Protein AF-A0A6M0C512-F1 (afdb_monomer)

Solvent-accessible surface area (backbone atoms only — not comparable to full-atom values): 4863 Å² total; per-residue (Å²): 137,92,75,90,81,86,86,72,54,83,73,64,43,52,64,66,49,44,61,69,44,52,83,62,62,94,65,52,72,44,63,24,38,25,33,49,52,93,83,54,75,66,41,70,47,77,55,99,90,43,80,42,60,40,24,41,70,30,97,48,94,52,72,51,72,46,82,40,70,59,85,63,88,88,118

pLDDT: mean 83.01, std 10.5, range [42.72, 92.94]

Structure (mmCIF, N/CA/C/O backbone):
data_AF-A0A6M0C512-F1
#
_entry.id   AF-A0A6M0C512-F1
#
loop_
_atom_site.group_PDB
_atom_site.id
_atom_site.type_symbol
_atom_site.label_atom_id
_atom_site.label_alt_id
_atom_site.label_comp_id
_atom_site.label_asym_id
_atom_site.label_entity_id
_atom_site.label_seq_id
_atom_site.pdbx_PDB_ins_code
_atom_site.Cartn_x
_atom_si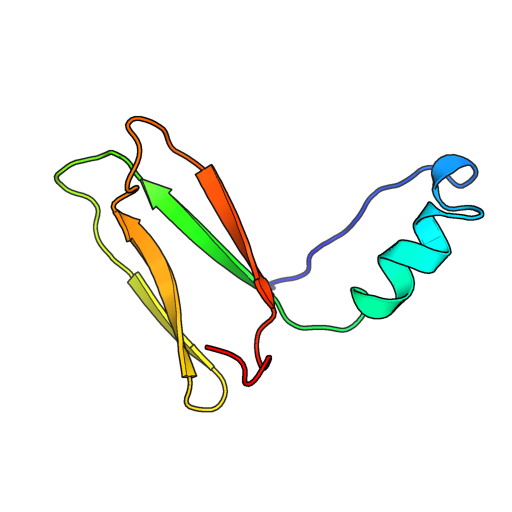te.Cartn_y
_atom_site.Cartn_z
_atom_site.occupancy
_atom_site.B_iso_or_equiv
_atom_site.auth_seq_id
_atom_site.auth_comp_id
_atom_site.auth_asym_id
_atom_site.auth_atom_id
_atom_site.pdbx_PDB_model_num
ATOM 1 N N . ALA A 1 1 ? 3.097 -12.307 7.611 1.00 42.72 1 ALA A N 1
ATOM 2 C CA . ALA A 1 1 ? 2.138 -11.577 8.465 1.00 42.72 1 ALA A CA 1
ATOM 3 C C . ALA A 1 1 ? 2.111 -10.161 7.926 1.00 42.72 1 ALA A C 1
ATOM 5 O O . ALA A 1 1 ? 3.082 -9.446 8.125 1.00 42.72 1 ALA A O 1
ATOM 6 N N . ASN A 1 2 ? 1.088 -9.821 7.141 1.00 59.09 2 ASN A N 1
ATOM 7 C CA . ASN A 1 2 ? 1.112 -8.661 6.245 1.00 59.09 2 ASN A CA 1
ATOM 8 C C . ASN A 1 2 ? 0.043 -7.662 6.711 1.00 59.09 2 ASN A C 1
ATOM 10 O O . ASN A 1 2 ? -1.019 -7.561 6.113 1.00 59.09 2 ASN A O 1
ATOM 14 N N . GLN A 1 3 ? 0.275 -7.014 7.856 1.00 59.06 3 GLN A N 1
ATOM 15 C CA . GLN A 1 3 ? -0.658 -6.043 8.437 1.00 59.06 3 GLN A CA 1
ATOM 16 C C . GLN A 1 3 ? -0.077 -4.635 8.320 1.00 59.06 3 GLN A C 1
ATOM 18 O O . GLN A 1 3 ? 1.033 -4.387 8.792 1.00 59.06 3 GLN A O 1
ATOM 23 N N . LEU A 1 4 ? -0.838 -3.711 7.734 1.00 73.69 4 LEU A N 1
ATOM 24 C CA . LEU A 1 4 ? -0.540 -2.285 7.808 1.00 73.69 4 LEU A CA 1
ATOM 25 C C . LEU A 1 4 ? -1.045 -1.754 9.154 1.00 73.69 4 LEU A C 1
ATOM 27 O O . LEU A 1 4 ? -2.237 -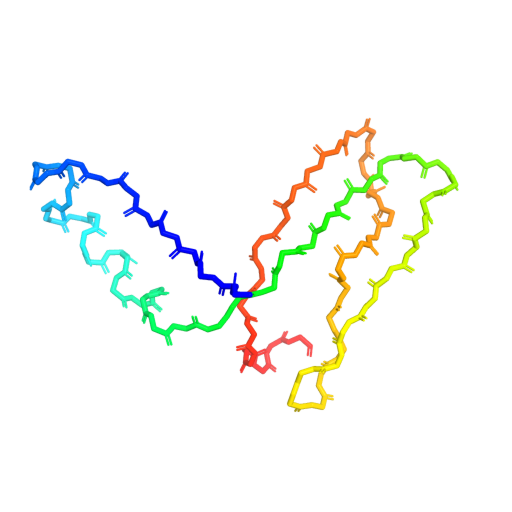1.811 9.447 1.00 73.69 4 LEU A O 1
ATOM 31 N N . ILE A 1 5 ? -0.134 -1.252 9.988 1.00 73.50 5 ILE A N 1
ATOM 32 C CA . ILE A 1 5 ? -0.475 -0.663 11.287 1.00 73.50 5 ILE A CA 1
ATOM 33 C C . ILE A 1 5 ? -0.283 0.846 11.189 1.00 73.50 5 ILE A C 1
ATOM 35 O O . ILE A 1 5 ? 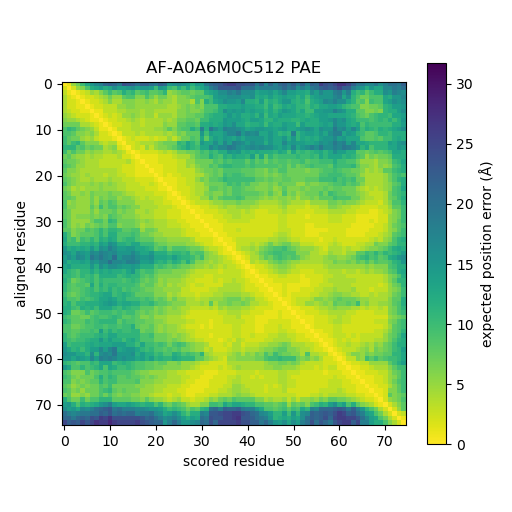0.843 1.331 11.085 1.00 73.50 5 ILE A O 1
ATOM 39 N N . VAL A 1 6 ? -1.383 1.593 11.266 1.00 75.44 6 VAL A N 1
ATOM 40 C CA . VAL A 1 6 ? -1.346 3.056 11.332 1.00 75.44 6 VAL A CA 1
ATOM 41 C C . VAL A 1 6 ? -1.256 3.478 12.796 1.00 75.44 6 VAL A C 1
ATOM 43 O O . VAL A 1 6 ? -2.185 3.281 13.579 1.00 75.44 6 VAL A O 1
ATOM 46 N N . LEU A 1 7 ? -0.110 4.040 13.180 1.00 79.12 7 LEU A N 1
ATOM 47 C CA . LEU A 1 7 ? 0.115 4.566 14.524 1.00 79.12 7 LEU A CA 1
ATOM 48 C C . LEU A 1 7 ? -0.191 6.060 14.550 1.00 79.12 7 LEU A C 1
ATOM 50 O O . LEU A 1 7 ? 0.458 6.861 13.885 1.00 79.12 7 LEU A O 1
ATOM 54 N N . VAL A 1 8 ? -1.174 6.431 15.359 1.00 81.56 8 VAL A N 1
ATOM 55 C CA . VAL A 1 8 ? -1.699 7.792 15.438 1.00 81.56 8 VAL A CA 1
ATOM 56 C C .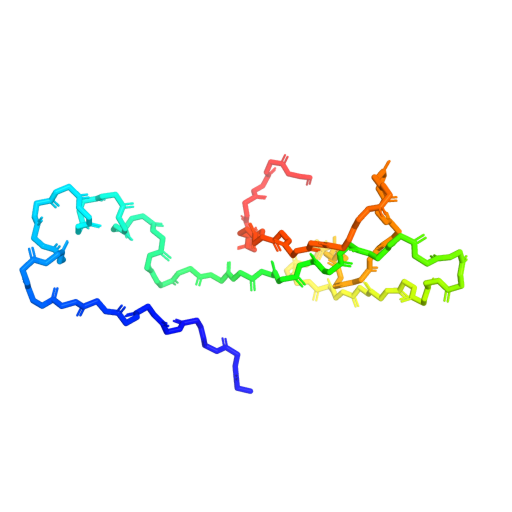 VAL A 1 8 ? -2.022 8.131 16.887 1.00 81.56 8 VAL A C 1
ATOM 58 O O . VAL A 1 8 ? -2.416 7.273 17.682 1.00 81.56 8 VAL A O 1
ATOM 61 N N . THR A 1 9 ? -1.839 9.392 17.271 1.00 83.94 9 THR A N 1
ATOM 62 C CA . THR A 1 9 ? -2.230 9.830 18.615 1.00 83.94 9 THR A CA 1
ATOM 63 C C . THR A 1 9 ? -3.753 9.941 18.726 1.00 83.94 9 THR A C 1
ATOM 65 O O . THR A 1 9 ? -4.449 10.249 17.759 1.00 83.94 9 THR A O 1
ATOM 68 N N . LYS A 1 10 ? -4.300 9.759 19.937 1.00 80.31 10 LYS A N 1
ATOM 69 C CA . LYS A 1 10 ? -5.755 9.858 20.187 1.00 80.31 10 LYS A CA 1
ATOM 70 C C . LYS A 1 10 ? -6.377 11.182 19.737 1.00 80.31 10 LYS A C 1
ATOM 72 O O . LYS A 1 10 ? -7.586 11.234 19.543 1.00 80.31 10 LYS A O 1
ATOM 77 N N . THR A 1 11 ? -5.593 12.254 19.675 1.00 82.06 11 THR A N 1
ATOM 78 C CA . THR A 1 11 ? -6.040 13.582 19.244 1.00 82.06 11 THR A CA 1
ATOM 79 C C . THR A 1 11 ? -6.014 13.726 17.731 1.00 82.06 11 THR A C 1
ATOM 81 O O . THR A 1 11 ? -6.925 14.335 17.191 1.00 82.06 11 THR A O 1
ATOM 84 N N . GLN A 1 12 ? -5.025 13.134 17.058 1.00 79.75 12 GLN A N 1
ATOM 85 C CA . GLN A 1 12 ? -4.915 13.153 15.598 1.00 79.75 12 GLN A CA 1
ATOM 86 C C . GLN A 1 12 ? -5.920 12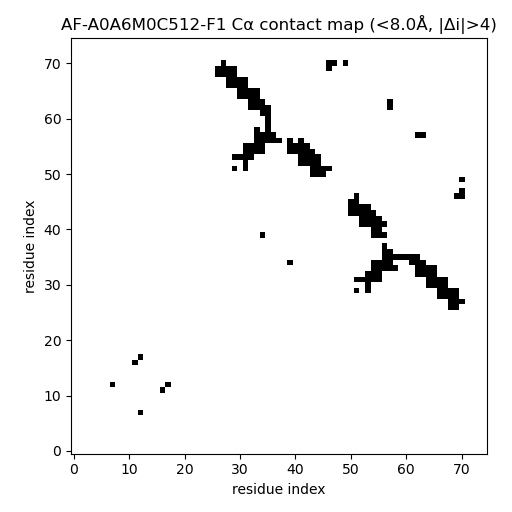.225 14.921 1.00 79.75 12 GLN A C 1
ATOM 88 O O . GLN A 1 12 ? -6.329 12.514 13.814 1.00 79.75 12 GLN A O 1
ATOM 93 N N . TRP A 1 13 ? -6.350 11.148 15.584 1.00 83.81 13 TRP A N 1
ATOM 94 C CA . TRP A 1 13 ? -7.359 10.242 15.027 1.00 83.81 13 TRP A CA 1
ATOM 95 C C . TRP A 1 13 ? -8.761 10.861 14.935 1.00 83.81 13 TRP A C 1
ATOM 97 O O . TRP A 1 13 ? -9.619 10.340 14.243 1.00 83.81 13 TRP A O 1
ATOM 107 N N . ARG A 1 14 ? -9.055 11.929 15.683 1.00 80.31 14 ARG A N 1
ATOM 108 C CA . ARG A 1 14 ? -10.426 12.451 15.789 1.00 80.31 14 ARG A CA 1
ATOM 109 C C . ARG A 1 14 ? -10.799 13.306 14.583 1.00 80.31 14 ARG A C 1
ATOM 111 O O . ARG A 1 14 ? -9.972 14.060 14.087 1.00 80.31 14 ARG A O 1
ATOM 118 N N . GLY A 1 15 ? -12.085 13.278 14.236 1.00 84.69 15 GLY A N 1
ATOM 119 C CA . GLY A 1 15 ? -12.633 14.087 13.152 1.00 84.69 15 GLY A CA 1
ATOM 120 C C . GLY A 1 15 ? -12.196 13.534 11.803 1.00 84.69 15 GLY A C 1
ATOM 121 O O . GLY A 1 15 ? -12.338 12.338 11.568 1.00 84.69 15 GLY A O 1
ATOM 122 N N . GLU A 1 16 ? -11.621 14.405 10.980 1.00 81.25 16 GLU A N 1
ATOM 123 C CA . GLU A 1 16 ? -11.284 14.149 9.576 1.00 81.25 16 GLU A CA 1
ATOM 124 C C . GLU A 1 16 ? -10.445 12.881 9.387 1.00 81.25 16 GLU A C 1
ATOM 126 O O . G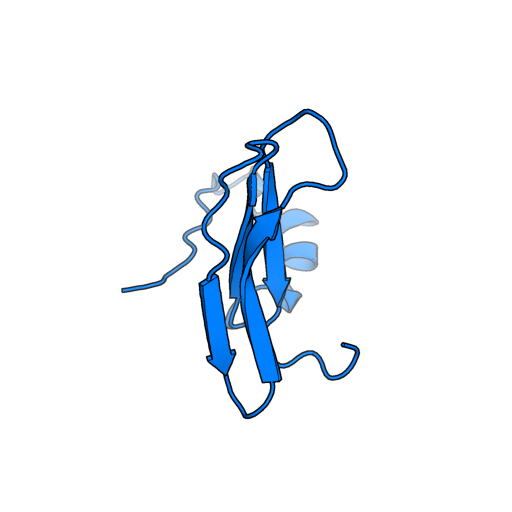LU A 1 16 ? -10.748 12.077 8.522 1.00 81.25 16 GLU A O 1
ATOM 131 N N . VAL A 1 17 ? -9.454 12.614 10.246 1.00 83.00 17 VAL A N 1
ATOM 132 C CA . VAL A 1 17 ? -8.610 11.417 10.078 1.00 83.00 17 VAL A CA 1
ATOM 133 C C . VAL A 1 17 ? -9.400 10.121 10.262 1.00 83.00 17 VAL A C 1
ATOM 135 O O . VAL A 1 17 ? -9.165 9.178 9.522 1.00 83.00 17 VAL A O 1
ATOM 138 N N . ALA A 1 18 ? -10.328 10.037 11.220 1.00 83.88 18 ALA A N 1
ATOM 139 C CA . ALA A 1 18 ? -11.142 8.830 11.385 1.00 83.88 18 ALA A CA 1
ATOM 140 C C . ALA A 1 18 ? -12.145 8.650 10.243 1.00 83.88 18 ALA A C 1
ATOM 142 O O . ALA A 1 18 ? -12.424 7.513 9.877 1.00 83.88 18 ALA A O 1
ATOM 143 N N . GLU A 1 19 ? -12.699 9.750 9.733 1.00 87.00 19 GLU A N 1
ATOM 144 C CA . GLU A 1 19 ? -13.663 9.735 8.633 1.00 87.00 19 GLU A CA 1
ATOM 145 C C . GLU A 1 19 ? -12.983 9.323 7.326 1.00 87.00 19 GLU A C 1
ATOM 147 O O . GLU A 1 19 ? -13.390 8.337 6.723 1.00 87.00 19 GLU A O 1
ATOM 152 N N . GLU A 1 20 ? -11.870 9.966 6.976 1.00 85.75 20 GLU A N 1
ATOM 153 C CA . GLU A 1 20 ? -11.089 9.632 5.783 1.00 85.75 20 GLU A CA 1
ATOM 154 C C . GLU A 1 20 ? -10.507 8.219 5.867 1.00 85.75 20 GLU A C 1
ATOM 156 O O . GLU A 1 20 ? -10.493 7.500 4.879 1.00 85.75 20 GLU A O 1
ATOM 161 N N . MET A 1 21 ? -10.052 7.777 7.047 1.00 85.56 21 MET A N 1
ATOM 162 C CA . MET A 1 21 ? -9.492 6.431 7.215 1.00 85.56 21 MET A CA 1
ATOM 163 C C . MET A 1 21 ? -10.550 5.324 7.223 1.00 85.56 21 MET A C 1
ATOM 165 O O . MET A 1 21 ? -10.175 4.159 7.089 1.00 85.56 21 MET A O 1
ATOM 169 N N . ALA A 1 22 ? -11.836 5.643 7.407 1.00 84.94 22 ALA A N 1
ATOM 170 C CA . ALA A 1 22 ? -12.892 4.645 7.578 1.00 84.94 22 ALA A CA 1
ATOM 171 C C . ALA A 1 22 ? -12.964 3.680 6.392 1.00 84.94 22 ALA A C 1
ATOM 173 O O . ALA A 1 22 ? -13.018 2.466 6.598 1.00 84.94 22 ALA A O 1
ATOM 174 N N . ASP A 1 23 ? -12.865 4.221 5.179 1.00 84.62 23 ASP A N 1
ATOM 175 C CA . ASP A 1 23 ? -12.929 3.446 3.944 1.00 84.62 23 ASP A CA 1
ATOM 176 C C . ASP A 1 23 ? -11.662 2.635 3.689 1.00 84.62 23 ASP A C 1
ATOM 178 O O . ASP A 1 23 ? -11.694 1.731 2.867 1.00 84.62 23 ASP A O 1
ATOM 182 N N . TYR A 1 24 ? -10.559 2.906 4.392 1.00 83.25 24 TYR A N 1
ATOM 183 C CA . TYR A 1 24 ? -9.297 2.191 4.201 1.00 83.25 24 TYR A CA 1
ATOM 184 C C . TYR A 1 24 ? -9.082 1.049 5.211 1.00 83.25 24 TYR A C 1
ATOM 186 O O . TYR A 1 24 ? -8.220 0.187 5.011 1.00 83.25 24 TYR A O 1
ATOM 194 N N . ILE A 1 25 ? -9.834 1.015 6.314 1.00 83.94 25 ILE A N 1
ATOM 195 C CA . ILE A 1 25 ? -9.678 0.008 7.374 1.00 83.94 25 ILE A CA 1
ATOM 196 C C . ILE A 1 25 ? -10.352 -1.310 6.974 1.00 83.94 25 ILE A C 1
ATOM 198 O O . ILE A 1 25 ? -11.501 -1.337 6.553 1.00 83.94 25 ILE A O 1
ATOM 202 N N . GLY A 1 26 ? -9.662 -2.432 7.200 1.00 80.06 26 GLY A N 1
ATOM 203 C CA . GLY A 1 26 ? -10.207 -3.775 6.953 1.00 80.06 26 GLY A CA 1
ATOM 204 C C . GLY A 1 26 ? -10.100 -4.246 5.502 1.00 80.06 26 GLY A C 1
ATOM 205 O O . GLY A 1 26 ? -10.530 -5.357 5.205 1.00 80.06 26 GLY A O 1
ATOM 206 N N . LYS A 1 27 ? -9.499 -3.427 4.637 1.00 84.00 27 LYS A N 1
ATOM 207 C CA . LYS A 1 27 ? -9.170 -3.758 3.253 1.00 84.00 27 LYS A CA 1
ATOM 208 C C . LYS A 1 27 ? -7.805 -4.428 3.125 1.00 84.00 27 LYS A C 1
ATOM 210 O O . LYS A 1 27 ? -6.970 -4.364 4.034 1.00 84.00 27 LYS A O 1
ATOM 215 N N . GLU A 1 28 ? -7.589 -5.058 1.980 1.00 84.12 28 GLU A N 1
ATOM 216 C CA . GLU A 1 28 ? -6.318 -5.663 1.599 1.00 84.12 28 GLU A CA 1
ATOM 217 C C . GLU A 1 28 ? -5.541 -4.706 0.694 1.00 84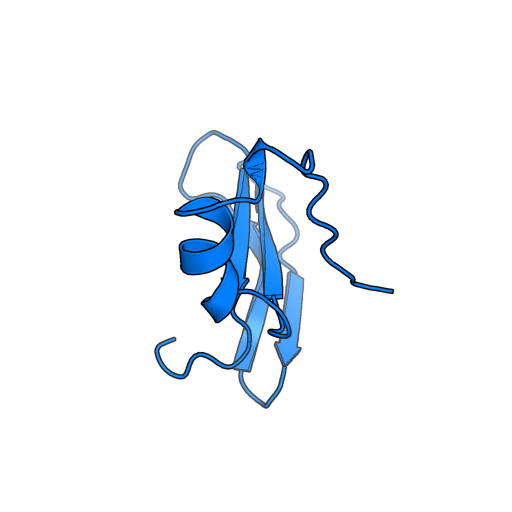.12 28 GLU A C 1
ATOM 219 O O . GLU A 1 28 ? -6.121 -4.032 -0.151 1.00 84.12 28 GLU A O 1
ATOM 224 N N . TYR A 1 29 ? -4.222 -4.640 0.879 1.00 86.44 29 TYR A N 1
ATOM 225 C CA . TYR A 1 29 ? -3.362 -3.755 0.098 1.00 86.44 29 TYR A CA 1
ATOM 226 C C . TYR A 1 29 ? -2.120 -4.484 -0.391 1.00 86.44 29 TYR A C 1
ATOM 228 O O . TYR A 1 29 ? -1.511 -5.263 0.349 1.00 86.44 29 TYR A O 1
ATOM 236 N N . VAL A 1 30 ? -1.705 -4.156 -1.609 1.00 88.00 30 VAL A N 1
ATOM 237 C CA . VAL A 1 30 ? -0.433 -4.562 -2.197 1.00 88.00 30 VAL A CA 1
ATOM 238 C C . VAL A 1 30 ? 0.527 -3.380 -2.178 1.00 88.00 30 VAL A C 1
ATOM 240 O O . VAL A 1 30 ? 0.186 -2.269 -2.578 1.00 88.00 30 VAL A O 1
ATOM 243 N N . LEU A 1 31 ? 1.747 -3.619 -1.703 1.00 89.19 31 LEU A N 1
ATOM 244 C CA . LEU A 1 31 ? 2.825 -2.638 -1.752 1.00 89.19 31 LEU A CA 1
ATOM 245 C C . LEU A 1 31 ? 3.670 -2.898 -2.996 1.00 89.19 31 LEU A C 1
ATOM 247 O O . LEU A 1 31 ? 4.352 -3.918 -3.066 1.00 89.19 31 LEU A O 1
ATOM 251 N N . CYS A 1 32 ? 3.632 -1.972 -3.951 1.00 91.00 32 CYS A N 1
ATOM 252 C CA . CYS A 1 32 ? 4.420 -2.046 -5.175 1.00 91.00 32 CYS A CA 1
ATOM 253 C C . CYS A 1 32 ? 5.675 -1.182 -5.037 1.00 91.00 32 CYS A C 1
ATOM 255 O O . CYS A 1 32 ? 5.597 0.049 -4.978 1.00 91.00 32 CYS A O 1
ATOM 257 N N . TYR A 1 33 ? 6.842 -1.816 -4.977 1.00 92.50 33 TYR A N 1
ATOM 258 C CA . TYR A 1 33 ? 8.127 -1.130 -4.947 1.00 92.50 33 TYR A CA 1
ATOM 259 C C . TYR A 1 33 ? 8.581 -0.779 -6.368 1.00 92.50 33 TYR A C 1
ATOM 261 O O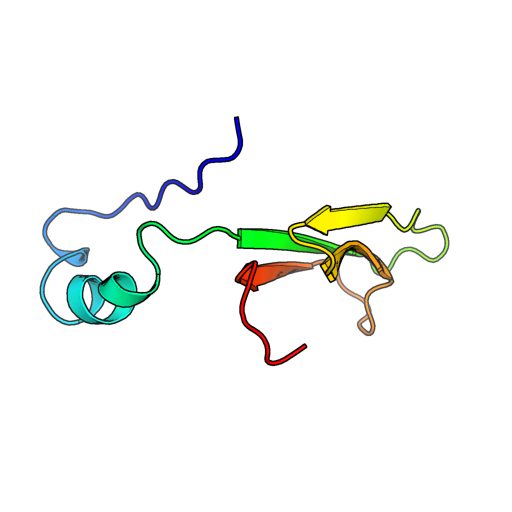 . TYR A 1 33 ? 8.852 -1.646 -7.198 1.00 92.50 33 TYR A O 1
ATOM 269 N N . ASN A 1 34 ? 8.684 0.516 -6.642 1.00 91.88 34 ASN A N 1
ATOM 270 C CA . ASN A 1 34 ? 9.179 1.057 -7.897 1.00 91.88 34 ASN A CA 1
ATOM 271 C C . ASN A 1 34 ? 10.679 1.326 -7.761 1.00 91.88 34 ASN A C 1
ATOM 273 O O . ASN A 1 34 ? 11.077 2.224 -7.016 1.00 91.88 34 ASN A O 1
ATOM 277 N N . SER A 1 35 ? 11.518 0.588 -8.490 1.00 89.88 35 SER A N 1
ATOM 278 C CA . SER A 1 35 ? 12.972 0.789 -8.465 1.00 89.88 35 SER A CA 1
ATOM 279 C C . SER A 1 35 ? 13.476 1.457 -9.748 1.00 89.88 35 SER A C 1
ATOM 281 O O . SER A 1 35 ? 13.165 0.975 -10.837 1.00 89.88 35 SER A O 1
ATOM 283 N N . PRO A 1 36 ? 14.300 2.519 -9.676 1.00 87.62 36 PRO A N 1
ATOM 284 C CA . PRO A 1 36 ? 14.912 3.126 -10.862 1.00 87.62 36 PRO A CA 1
ATOM 285 C C . PRO A 1 36 ? 16.074 2.287 -11.419 1.00 87.62 36 PRO A C 1
ATOM 287 O O . PRO A 1 36 ? 16.657 2.629 -12.450 1.00 87.62 36 PRO A O 1
ATOM 290 N N . LYS A 1 37 ? 16.452 1.200 -10.732 1.00 89.56 37 LYS A N 1
ATOM 291 C CA . LYS A 1 37 ? 17.576 0.351 -11.119 1.00 89.56 37 LYS A CA 1
ATOM 292 C C . LYS A 1 37 ? 17.309 -0.336 -12.467 1.00 89.56 37 LYS A C 1
ATOM 294 O O . LYS A 1 37 ? 16.207 -0.834 -12.699 1.00 89.56 37 LYS A O 1
ATOM 299 N N . PRO A 1 38 ? 18.298 -0.375 -13.376 1.00 79.69 38 PRO A N 1
ATOM 300 C CA . PRO A 1 38 ? 18.130 -0.983 -14.695 1.00 79.69 38 PRO A CA 1
ATOM 301 C C . PRO A 1 38 ? 18.026 -2.513 -14.640 1.00 79.69 38 PRO A C 1
ATOM 303 O O . PRO A 1 38 ? 17.449 -3.102 -15.546 1.00 79.69 38 PRO A O 1
ATOM 306 N N . ASP A 1 39 ? 18.568 -3.124 -13.591 1.00 84.44 39 ASP A N 1
ATOM 307 C CA . ASP A 1 39 ? 18.556 -4.549 -13.259 1.00 84.44 39 ASP A CA 1
ATOM 308 C C . ASP A 1 39 ? 17.475 -4.894 -12.219 1.00 84.44 39 ASP A C 1
ATOM 310 O O . ASP A 1 39 ? 17.627 -5.842 -11.455 1.00 84.44 39 ASP A O 1
ATOM 314 N N . CYS A 1 40 ? 16.399 -4.102 -12.158 1.00 83.62 40 CYS A N 1
ATOM 315 C CA . CYS A 1 40 ? 15.263 -4.377 -11.285 1.00 83.62 40 CYS A CA 1
ATOM 316 C C . CYS A 1 40 ? 14.669 -5.755 -11.613 1.00 83.62 40 CYS A C 1
ATOM 318 O O . CYS A 1 40 ? 14.183 -5.968 -12.724 1.00 83.62 40 CYS A O 1
ATOM 320 N N . GLU A 1 41 ? 14.720 -6.680 -10.653 1.00 88.62 41 GLU A N 1
ATOM 321 C CA . GLU A 1 41 ? 13.993 -7.944 -10.744 1.00 88.62 41 GLU A CA 1
ATOM 322 C C . GLU A 1 41 ? 12.520 -7.667 -10.453 1.00 88.62 41 GLU A C 1
ATOM 324 O O . GLU A 1 41 ? 12.144 -7.353 -9.323 1.00 88.62 41 GLU A O 1
ATOM 329 N N . GLU A 1 42 ? 11.706 -7.717 -11.505 1.00 91.00 42 GLU A N 1
ATOM 330 C CA . GLU A 1 42 ? 10.261 -7.561 -11.392 1.00 91.00 42 GLU A CA 1
ATOM 331 C C . GLU A 1 42 ? 9.658 -8.794 -10.711 1.00 91.00 42 GLU A C 1
ATOM 333 O O . GLU A 1 42 ? 10.056 -9.928 -10.986 1.00 91.00 42 GLU A O 1
ATOM 338 N N . ASP A 1 43 ? 8.705 -8.557 -9.816 1.00 92.94 43 ASP A N 1
ATOM 339 C CA . ASP A 1 43 ? 8.018 -9.597 -9.052 1.00 92.94 43 ASP A CA 1
ATOM 340 C C . ASP A 1 43 ? 6.526 -9.273 -8.981 1.00 92.94 43 ASP A C 1
ATOM 342 O O . ASP A 1 43 ? 6.143 -8.095 -8.956 1.00 92.94 43 ASP A O 1
ATOM 346 N N . SER A 1 44 ? 5.683 -10.300 -8.943 1.00 92.19 44 SER A N 1
ATOM 347 C CA . SER A 1 44 ? 4.228 -10.157 -8.916 1.00 92.19 44 SER A CA 1
ATOM 348 C C . SER A 1 44 ? 3.555 -11.206 -8.038 1.00 92.19 44 SER A C 1
ATOM 350 O O . SER A 1 44 ? 4.118 -12.247 -7.696 1.00 92.19 44 SER A O 1
ATOM 352 N N . ILE A 1 45 ? 2.326 -10.902 -7.634 1.00 89.75 45 ILE A N 1
ATOM 353 C CA . ILE A 1 45 ? 1.456 -11.813 -6.903 1.00 89.75 45 ILE A CA 1
ATOM 354 C C . ILE A 1 45 ? 0.068 -11.817 -7.529 1.00 89.75 45 ILE A C 1
ATOM 356 O O . ILE A 1 45 ? -0.519 -10.766 -7.772 1.00 89.75 45 ILE A O 1
ATOM 360 N N . GLU A 1 46 ? -0.484 -13.009 -7.729 1.00 88.44 46 GLU A N 1
ATOM 361 C CA . GLU A 1 46 ? -1.880 -13.168 -8.119 1.00 88.44 46 GLU A CA 1
ATOM 362 C C . GLU A 1 46 ? -2.765 -13.192 -6.864 1.00 88.44 46 GLU A C 1
ATOM 364 O O . GLU A 1 46 ? -2.595 -14.042 -5.983 1.00 88.44 46 GLU A O 1
ATOM 369 N N . LEU A 1 47 ? -3.719 -12.264 -6.777 1.00 84.62 47 LEU A N 1
ATOM 370 C CA . LEU A 1 47 ? -4.729 -12.190 -5.722 1.00 84.62 47 LEU A CA 1
ATOM 371 C C . LEU A 1 47 ? -6.112 -12.114 -6.366 1.00 84.62 47 LEU A C 1
ATOM 373 O O . LEU A 1 47 ? -6.377 -11.233 -7.176 1.00 84.62 47 LEU A O 1
ATOM 377 N N . ASN A 1 48 ? -7.006 -13.042 -6.013 1.00 82.50 48 ASN A N 1
ATOM 378 C CA . ASN A 1 48 ? -8.373 -13.111 -6.554 1.00 82.50 48 ASN A CA 1
ATOM 379 C C . ASN A 1 48 ? -8.455 -13.124 -8.099 1.00 82.50 48 ASN A C 1
ATOM 381 O O . ASN A 1 48 ? -9.453 -12.692 -8.667 1.00 82.50 48 ASN A O 1
ATOM 385 N N . GLY A 1 49 ? -7.427 -13.641 -8.784 1.00 83.25 49 GLY A N 1
ATOM 386 C CA . GLY A 1 49 ? -7.363 -13.677 -10.250 1.00 83.25 49 GLY A CA 1
ATOM 387 C C . GLY A 1 49 ? -6.857 -12.386 -10.907 1.00 83.25 49 GLY A C 1
ATOM 388 O O . GLY A 1 49 ? -6.863 -12.306 -12.133 1.00 83.25 49 GLY A O 1
ATOM 389 N N . VAL A 1 50 ? -6.414 -11.402 -10.117 1.00 87.31 50 VAL A N 1
ATOM 390 C CA . VAL A 1 50 ? -5.741 -10.180 -10.581 1.00 87.31 50 VAL A CA 1
ATOM 391 C C . VAL A 1 50 ? -4.252 -10.278 -10.243 1.00 87.31 50 VAL A C 1
ATOM 393 O O . VAL A 1 50 ? -3.892 -10.618 -9.114 1.00 87.31 50 VAL A O 1
ATOM 396 N N . ASP A 1 51 ? -3.383 -10.000 -11.216 1.00 89.62 51 ASP A N 1
ATOM 397 C CA . ASP A 1 51 ? -1.931 -9.952 -11.008 1.00 89.62 51 ASP A CA 1
ATOM 398 C C . ASP A 1 51 ? -1.513 -8.548 -10.559 1.00 89.62 51 ASP A C 1
ATOM 400 O O . ASP A 1 51 ? -1.785 -7.551 -11.230 1.00 89.62 51 ASP A O 1
ATOM 404 N N . TYR A 1 52 ? -0.854 -8.473 -9.407 1.00 90.19 52 TYR A N 1
ATOM 405 C CA . TYR A 1 52 ? -0.343 -7.237 -8.837 1.00 90.19 52 TYR A CA 1
ATOM 406 C C . TYR A 1 52 ? 1.181 -7.265 -8.807 1.00 90.19 52 TYR A C 1
ATOM 408 O O . TYR A 1 52 ? 1.783 -8.157 -8.207 1.00 90.19 52 TYR A O 1
ATOM 416 N N . SER A 1 53 ? 1.828 -6.245 -9.372 1.00 91.06 53 SER A N 1
ATOM 417 C CA . SER A 1 53 ? 3.284 -6.107 -9.275 1.00 91.06 53 SER A CA 1
ATOM 418 C C . SER A 1 53 ? 3.710 -5.768 -7.842 1.00 91.06 53 SER A C 1
ATOM 420 O O . SER A 1 53 ? 3.324 -4.734 -7.295 1.00 91.06 53 SER A O 1
ATOM 422 N N . LEU A 1 54 ? 4.568 -6.598 -7.255 1.00 90.88 54 LEU A N 1
ATOM 423 C CA . LEU A 1 54 ? 5.249 -6.333 -5.986 1.00 90.88 54 LEU A CA 1
ATOM 424 C C . LEU A 1 54 ? 6.490 -5.470 -6.191 1.00 90.88 54 LEU A C 1
ATOM 426 O O . LEU A 1 54 ? 6.803 -4.611 -5.367 1.00 90.88 54 LEU A O 1
ATOM 430 N N . VAL A 1 55 ? 7.182 -5.681 -7.307 1.00 91.69 55 VAL A N 1
ATOM 431 C CA . VAL A 1 55 ? 8.364 -4.920 -7.696 1.00 91.69 55 VAL A CA 1
ATOM 432 C C . VAL A 1 55 ? 8.271 -4.627 -9.184 1.00 91.69 55 VAL A C 1
ATOM 434 O O . VAL A 1 55 ? 8.073 -5.541 -9.979 1.00 91.69 55 VAL A O 1
ATOM 437 N N . LYS A 1 56 ? 8.417 -3.358 -9.570 1.00 92.88 56 LYS A N 1
ATOM 438 C CA . LYS A 1 56 ? 8.458 -2.953 -10.980 1.00 92.88 56 LYS A CA 1
ATOM 439 C C . LYS A 1 56 ? 9.497 -1.871 -11.222 1.00 92.88 56 LYS A C 1
ATOM 441 O O . LYS A 1 56 ? 9.968 -1.195 -10.300 1.00 92.88 56 LYS A O 1
ATOM 446 N N . LYS A 1 57 ? 9.870 -1.687 -12.485 1.00 90.69 57 LYS A N 1
ATOM 447 C CA . LYS A 1 57 ? 10.760 -0.595 -12.870 1.00 90.69 57 LYS A CA 1
ATOM 448 C C . LYS A 1 57 ? 10.052 0.749 -12.703 1.00 90.69 57 LYS A C 1
ATOM 450 O O . LYS A 1 57 ? 8.972 0.968 -13.246 1.00 90.69 57 LYS A O 1
ATOM 455 N N . SER A 1 58 ? 10.695 1.655 -11.976 1.00 89.12 58 SER A N 1
ATOM 456 C CA . SER A 1 58 ? 10.209 3.015 -11.783 1.00 89.12 58 SER A CA 1
ATOM 457 C C . SER A 1 58 ? 10.177 3.747 -13.130 1.00 89.12 58 SER A C 1
ATOM 459 O O . SER A 1 58 ? 11.176 3.723 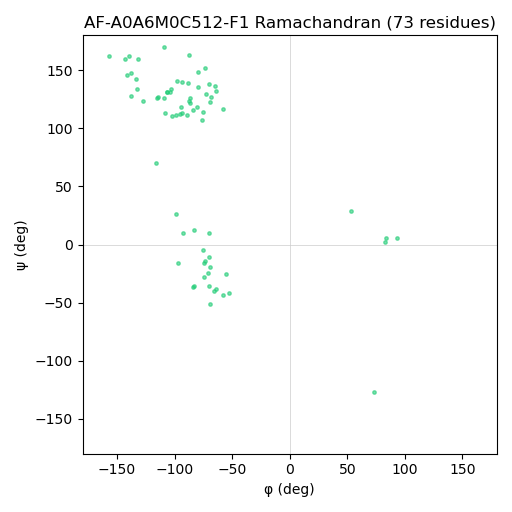-13.858 1.00 89.12 58 SER A O 1
ATOM 461 N N . PRO A 1 59 ? 9.072 4.434 -13.473 1.00 86.50 59 PRO A N 1
ATOM 462 C CA . PRO A 1 59 ? 9.049 5.363 -14.600 1.00 86.50 59 PRO A CA 1
ATOM 463 C C . PRO A 1 59 ? 9.869 6.633 -14.314 1.00 86.50 59 PRO A C 1
ATOM 465 O O . PRO A 1 59 ? 10.113 7.426 -15.221 1.00 86.50 59 PRO A O 1
ATOM 468 N N . ASN A 1 60 ? 10.290 6.826 -13.060 1.00 86.19 60 ASN A N 1
ATOM 469 C CA . ASN A 1 60 ? 11.062 7.965 -12.590 1.00 86.19 60 ASN A CA 1
ATOM 470 C C . ASN A 1 60 ? 12.506 7.562 -12.248 1.00 86.19 60 ASN A C 1
ATOM 472 O O . ASN A 1 60 ? 12.841 6.387 -12.118 1.00 86.19 60 ASN A O 1
ATOM 476 N N . GLU A 1 61 ? 13.364 8.554 -12.009 1.00 88.00 61 GLU A N 1
ATOM 477 C CA . GLU A 1 61 ? 14.759 8.338 -11.590 1.00 88.00 61 GLU A CA 1
ATOM 478 C C . GLU A 1 61 ? 14.918 8.101 -10.072 1.00 88.00 61 GLU A C 1
ATOM 480 O O . GLU A 1 61 ? 16.029 8.145 -9.545 1.00 88.00 61 GLU A O 1
ATOM 485 N N . PHE A 1 62 ? 13.820 7.853 -9.349 1.00 89.06 62 PHE A N 1
ATOM 486 C CA . PHE A 1 62 ? 13.821 7.630 -7.901 1.00 89.06 62 PHE A CA 1
ATOM 487 C C . PHE A 1 62 ? 13.014 6.394 -7.496 1.00 89.06 62 PHE A C 1
ATOM 489 O O . PHE A 1 62 ? 12.157 5.912 -8.244 1.00 89.06 62 PHE A O 1
ATOM 496 N N . GLU A 1 63 ? 13.316 5.890 -6.297 1.00 91.62 63 GLU A N 1
ATOM 497 C CA . GLU A 1 63 ? 12.609 4.773 -5.673 1.00 91.62 63 GLU A CA 1
ATOM 498 C C . GLU A 1 63 ? 11.414 5.248 -4.844 1.00 91.62 63 GLU A C 1
ATOM 500 O O . GLU A 1 63 ? 11.498 6.256 -4.139 1.00 91.62 63 GLU A O 1
ATOM 505 N N . TYR A 1 64 ? 10.298 4.529 -4.933 1.00 91.81 64 TYR A N 1
ATOM 506 C CA . TYR A 1 64 ? 9.102 4.802 -4.138 1.00 91.81 64 TYR A CA 1
ATOM 507 C C . TYR A 1 64 ? 8.220 3.558 -4.015 1.00 91.81 64 TYR A C 1
ATOM 509 O O . TYR A 1 64 ? 8.345 2.616 -4.795 1.00 91.81 64 TYR A O 1
ATOM 517 N N . THR A 1 65 ? 7.320 3.564 -3.035 1.00 91.38 65 THR A N 1
ATOM 518 C CA . THR A 1 65 ? 6.353 2.483 -2.825 1.00 91.38 65 THR A CA 1
ATOM 519 C C . THR A 1 65 ? 4.950 3.015 -3.055 1.00 91.38 65 THR A C 1
ATOM 521 O O . THR A 1 65 ? 4.557 4.005 -2.440 1.00 91.38 65 THR A O 1
ATOM 524 N N . GLU A 1 66 ? 4.199 2.352 -3.925 1.00 89.69 66 GLU A N 1
ATOM 525 C CA . GLU A 1 66 ? 2.772 2.600 -4.119 1.00 89.69 66 GLU A CA 1
ATOM 526 C C . GLU A 1 66 ? 1.975 1.638 -3.240 1.00 89.69 66 GLU A C 1
ATOM 528 O O . GLU A 1 66 ? 2.338 0.468 -3.105 1.00 89.69 66 GLU A O 1
ATOM 533 N N . VAL A 1 67 ? 0.900 2.136 -2.633 1.00 88.50 67 VAL A N 1
ATOM 534 C CA . VAL A 1 67 ? -0.062 1.317 -1.892 1.00 88.50 67 VAL A CA 1
ATOM 535 C C . VAL A 1 67 ? -1.275 1.147 -2.794 1.00 88.50 67 VAL A C 1
ATOM 537 O O . VAL A 1 67 ? -1.970 2.120 -3.071 1.00 88.50 67 VAL A O 1
ATOM 540 N N . LEU A 1 68 ? -1.486 -0.068 -3.285 1.00 88.19 68 LEU A N 1
ATOM 541 C CA . LEU A 1 68 ? -2.598 -0.429 -4.158 1.00 88.19 68 LEU A CA 1
ATOM 542 C C . LEU A 1 68 ? -3.637 -1.185 -3.336 1.00 88.19 68 LEU A C 1
ATOM 544 O O . LEU A 1 68 ? -3.273 -2.080 -2.578 1.00 88.19 68 LEU A O 1
ATOM 548 N N . GLU A 1 69 ? -4.910 -0.838 -3.464 1.00 87.75 69 GLU A N 1
ATOM 549 C CA . GLU A 1 69 ? -5.998 -1.622 -2.878 1.00 87.75 69 GLU A CA 1
ATOM 550 C C . GLU A 1 69 ? -6.183 -2.923 -3.673 1.00 87.75 69 GLU A C 1
ATOM 552 O O . GLU A 1 69 ? -6.242 -2.911 -4.902 1.00 87.75 69 GLU A O 1
ATOM 557 N N . ALA A 1 70 ? -6.222 -4.061 -2.981 1.00 83.00 70 ALA A N 1
ATOM 558 C CA . ALA A 1 70 ? -6.435 -5.362 -3.602 1.00 83.00 70 ALA A CA 1
ATOM 559 C C . ALA A 1 70 ? -7.941 -5.637 -3.723 1.00 83.00 70 ALA A C 1
ATOM 561 O O . ALA A 1 70 ? -8.660 -5.605 -2.725 1.00 83.00 70 ALA A O 1
ATOM 562 N N . GLY A 1 71 ? -8.405 -5.953 -4.934 1.00 74.50 71 GLY A N 1
ATOM 563 C CA . GLY A 1 71 ? -9.812 -6.231 -5.230 1.00 74.50 71 GLY A CA 1
ATOM 564 C C . GLY A 1 71 ? -10.643 -5.038 -5.710 1.00 74.50 71 GLY A C 1
ATOM 565 O O . GLY A 1 71 ? -11.846 -5.209 -5.888 1.00 74.50 71 GLY A O 1
ATOM 566 N N . ASP A 1 72 ? -10.038 -3.870 -5.944 1.00 64.06 72 ASP A N 1
ATOM 567 C CA . ASP A 1 72 ? -10.717 -2.783 -6.655 1.00 64.06 72 ASP A CA 1
ATOM 568 C C . ASP A 1 72 ? -10.764 -3.137 -8.156 1.00 64.06 72 ASP A C 1
ATOM 570 O O . ASP A 1 72 ? -9.720 -3.284 -8.793 1.00 64.06 72 ASP A O 1
ATOM 574 N N . GLU A 1 73 ? -11.966 -3.358 -8.704 1.00 53.59 73 GLU A N 1
ATOM 575 C CA . GLU A 1 73 ? -12.214 -3.864 -10.074 1.00 53.59 73 GLU A CA 1
ATOM 576 C C . GLU A 1 73 ? -11.870 -2.847 -11.191 1.00 53.59 73 GLU A C 1
ATOM 578 O O . GLU A 1 73 ? -12.200 -3.068 -12.356 1.00 53.59 73 GLU A O 1
ATOM 583 N N . ASP A 1 74 ? -11.209 -1.736 -10.853 1.00 52.94 74 ASP A N 1
ATOM 584 C CA . ASP A 1 74 ? -10.851 -0.640 -11.765 1.00 52.94 74 ASP A CA 1
ATOM 585 C C . ASP A 1 74 ? -9.441 -0.769 -12.403 1.00 52.94 74 ASP A C 1
ATOM 587 O O . ASP A 1 74 ? -8.982 0.173 -13.060 1.00 52.94 74 ASP A O 1
ATOM 591 N N . PHE A 1 75 ? -8.755 -1.916 -12.260 1.00 47.84 75 PHE A N 1
ATOM 592 C CA . PHE A 1 75 ? -7.444 -2.197 -12.886 1.00 47.84 75 PHE A CA 1
ATOM 593 C C . PHE A 1 75 ? -7.474 -3.326 -13.924 1.00 47.84 75 PHE A C 1
ATOM 595 O O . PHE A 1 75 ? -7.984 -4.425 -13.612 1.00 47.84 75 PHE A O 1
#

Nearest PDB structures (foldseek):
  5ymu-assembly4_D  TM=3.308E-01  e=1.035E+00  Porcine rotavirus A
  5vx8-assembly2_B  TM=3.377E-01  e=8.172E+00  Human rotavirus A
  5vx5-assembly1_A  TM=3.523E-01  e=8.172E+00  Rotavirus A
  6k2o-assembly1_A  TM=3.405E-01  e=9.299E+00  Rotavirus A

Secondary structure (DSSP, 8-state):
---------TTTTTTHHHHHHHTTTT--EEEEEEE--TT---EEEEETTEEEEEEEE-SSSS-EEEEEETT-TT-

Radius of gyration: 15.29 Å; Cα contacts (8 Å, |Δi|>4): 98; chains: 1; bounding box: 32×28×35 Å

Foldseek 3Di:
DDDDDDDDDPVRCPDPNVVVCVVVPPFDKAKEKADCDPPWDWDWDQDPNDIDTNYDHHPDNDIDIDIGTPPPPPD

Mean predicted aligned error: 7.46 Å

Sequence (75 aa):
ANQLIVLVTKTQWRGEVAEEMADYIGKEYVLCYNSPKPDCEEDSIELNGVDYSLVKKSPNEFEYTEVLEAGDEDF